Protein AF-A0A7X6ZZK0-F1 (afdb_monomer_lite)

Sequence (75 aa):
MAYIKWMDINPKWLKVLLAVLIGIFWNLYRIVKSIGDKNILGIILGIILLVTGGFAILWIIDIVTLILSNKIIWF

Foldseek 3Di:
DVLLVCLLPDDLVVNLVCLVPPVLSVLVNQLVVCVVVVNPVSNVVSVVCNVVVHDPVQSVQQNVCSVPPVDHDHD

Structure (mmCIF, N/CA/C/O backbone):
data_AF-A0A7X6ZZK0-F1
#
_entry.id   AF-A0A7X6ZZK0-F1
#
loop_
_atom_site.group_PDB
_atom_site.id
_atom_site.type_symbol
_atom_site.label_atom_id
_atom_site.label_alt_id
_atom_site.label_comp_id
_atom_site.label_asym_id
_atom_site.label_entity_id
_atom_site.label_seq_id
_atom_site.pdbx_PDB_ins_code
_atom_site.Cartn_x
_atom_site.Cartn_y
_atom_site.Cartn_z
_atom_site.occupancy
_atom_site.B_iso_or_equiv
_atom_site.auth_seq_id
_atom_site.auth_comp_id
_atom_site.auth_asym_id
_atom_site.auth_atom_id
_atom_site.pdbx_PDB_model_num
ATOM 1 N N . MET A 1 1 ? -13.070 7.814 -1.231 1.00 63.69 1 MET A N 1
ATOM 2 C CA . MET A 1 1 ? -13.255 6.620 -0.367 1.00 63.69 1 MET A CA 1
ATOM 3 C C . MET A 1 1 ? -13.687 5.365 -1.124 1.00 63.69 1 MET A C 1
ATOM 5 O O . MET A 1 1 ? -13.201 4.299 -0.775 1.00 63.69 1 MET A O 1
ATOM 9 N N . ALA A 1 2 ? -14.528 5.452 -2.167 1.00 83.50 2 ALA A N 1
ATOM 10 C CA . ALA A 1 2 ? -14.911 4.288 -2.984 1.00 83.50 2 ALA A CA 1
ATOM 11 C C . ALA A 1 2 ? -13.706 3.484 -3.522 1.00 83.50 2 ALA A C 1
ATOM 13 O O . ALA A 1 2 ? -13.728 2.260 -3.480 1.00 83.50 2 ALA A O 1
ATOM 14 N N . TYR A 1 3 ? -12.630 4.172 -3.926 1.00 85.50 3 TYR A N 1
ATOM 15 C CA . TYR A 1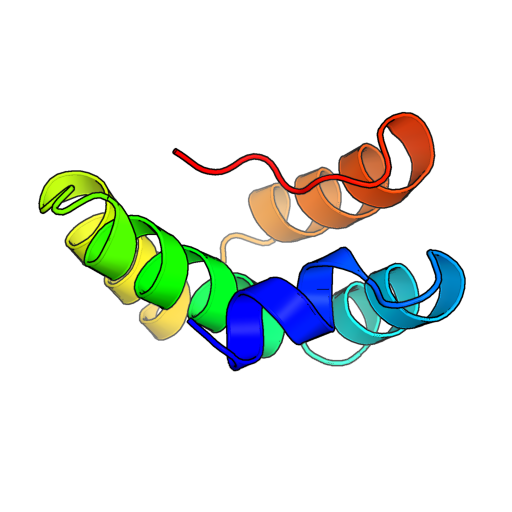 3 ? -11.377 3.543 -4.357 1.00 85.50 3 TYR A CA 1
ATOM 16 C C . TYR A 1 3 ? -10.716 2.672 -3.274 1.00 85.50 3 TYR A C 1
ATOM 18 O O . TYR A 1 3 ? -10.418 1.513 -3.529 1.00 85.50 3 TYR A O 1
ATOM 26 N N . ILE A 1 4 ? -10.546 3.196 -2.053 1.00 87.69 4 ILE A N 1
ATOM 27 C CA . ILE A 1 4 ? -9.992 2.440 -0.912 1.00 87.69 4 ILE A CA 1
ATOM 28 C C . ILE A 1 4 ? -10.855 1.217 -0.629 1.00 87.69 4 ILE A C 1
ATOM 30 O O . ILE A 1 4 ? -10.352 0.108 -0.534 1.00 87.69 4 ILE A O 1
ATOM 34 N N . LYS A 1 5 ? -12.176 1.412 -0.579 1.00 87.62 5 LYS A N 1
ATOM 35 C CA . LYS A 1 5 ? -13.124 0.336 -0.294 1.00 87.62 5 LYS A CA 1
ATOM 36 C C . LYS A 1 5 ? -13.056 -0.775 -1.347 1.00 87.62 5 LYS A C 1
ATOM 38 O O . LYS A 1 5 ? -13.094 -1.950 -1.001 1.00 87.62 5 LYS A O 1
ATOM 43 N N . TRP A 1 6 ? -12.920 -0.410 -2.621 1.00 90.69 6 TRP A N 1
ATOM 44 C CA . TRP A 1 6 ? -12.711 -1.365 -3.707 1.00 90.69 6 TRP A CA 1
ATOM 45 C C . TRP A 1 6 ? -11.370 -2.099 -3.569 1.00 90.69 6 TRP A C 1
ATOM 47 O O . TRP A 1 6 ? -11.334 -3.327 -3.645 1.00 90.69 6 TRP A O 1
ATOM 57 N N . MET A 1 7 ? -10.287 -1.368 -3.280 1.00 87.19 7 MET A N 1
ATOM 58 C CA . MET A 1 7 ? -8.965 -1.950 -3.035 1.00 87.19 7 MET A CA 1
ATOM 59 C C . MET A 1 7 ? -8.983 -2.925 -1.856 1.00 87.19 7 MET A C 1
ATOM 61 O O . MET A 1 7 ? -8.394 -3.991 -1.970 1.00 87.19 7 MET A O 1
ATOM 65 N N . ASP A 1 8 ? -9.694 -2.620 -0.771 1.00 86.62 8 ASP A N 1
ATOM 66 C CA . ASP A 1 8 ? -9.754 -3.450 0.435 1.00 86.62 8 ASP A CA 1
ATOM 67 C C . ASP A 1 8 ? -10.606 -4.713 0.264 1.00 86.62 8 ASP A C 1
ATOM 69 O O . ASP A 1 8 ? -10.226 -5.774 0.764 1.00 86.62 8 ASP A O 1
ATOM 73 N N . ILE A 1 9 ? -11.729 -4.629 -0.457 1.00 91.00 9 ILE A N 1
ATOM 74 C CA . ILE A 1 9 ? -12.653 -5.760 -0.670 1.00 91.00 9 ILE A CA 1
ATOM 75 C C . ILE A 1 9 ? -12.103 -6.754 -1.701 1.00 91.00 9 ILE A C 1
ATOM 77 O O . ILE A 1 9 ? -12.436 -7.938 -1.662 1.00 91.00 9 ILE A O 1
ATOM 81 N N . ASN A 1 10 ? -11.240 -6.296 -2.608 1.00 89.19 10 ASN A N 1
ATOM 82 C CA . ASN A 1 10 ? -10.711 -7.136 -3.671 1.00 89.19 10 ASN A CA 1
ATOM 83 C C . ASN A 1 10 ? -9.961 -8.380 -3.163 1.00 89.19 10 ASN A C 1
ATOM 85 O O . ASN A 1 10 ? -9.314 -8.359 -2.103 1.00 89.19 10 ASN A O 1
ATOM 89 N N . PRO A 1 11 ? -9.991 -9.469 -3.952 1.00 90.81 11 PRO A N 1
ATOM 90 C CA . PRO A 1 11 ? -9.312 -10.699 -3.595 1.00 90.81 11 PRO A CA 1
ATOM 91 C C . PRO A 1 11 ? -7.793 -10.501 -3.563 1.00 90.81 11 PRO A C 1
ATOM 93 O O . PRO A 1 11 ? -7.214 -9.715 -4.315 1.00 90.81 11 PRO A O 1
ATOM 96 N N . LYS A 1 12 ? -7.135 -11.262 -2.686 1.00 87.44 12 LYS A N 1
ATOM 97 C CA . LYS A 1 12 ? -5.695 -11.158 -2.407 1.00 87.44 12 LYS A CA 1
ATOM 98 C C . LYS A 1 12 ? -4.827 -11.275 -3.665 1.00 87.44 12 LYS A C 1
ATOM 100 O O . LYS A 1 12 ? -3.887 -10.505 -3.825 1.00 87.44 12 LYS A O 1
ATOM 105 N N . TRP A 1 13 ? -5.160 -12.196 -4.572 1.00 86.56 13 TRP A N 1
ATOM 106 C CA . TRP A 1 13 ? -4.409 -12.393 -5.816 1.00 86.56 13 TRP A CA 1
ATOM 107 C C . TRP A 1 13 ? -4.427 -11.143 -6.707 1.00 86.56 13 TRP A C 1
ATOM 109 O O . TRP A 1 13 ? -3.396 -10.786 -7.268 1.00 86.56 13 TRP A O 1
ATOM 119 N N . LEU A 1 14 ? -5.559 -10.429 -6.774 1.00 89.06 14 LEU A N 1
ATOM 120 C CA . LEU A 1 14 ? -5.692 -9.210 -7.571 1.00 89.06 14 LEU A CA 1
ATOM 121 C C . LEU A 1 14 ? -4.893 -8.059 -6.956 1.00 89.06 14 LEU A C 1
ATOM 123 O O . LEU A 1 14 ? -4.228 -7.320 -7.672 1.00 89.06 14 LEU A O 1
ATOM 127 N N . LYS A 1 15 ? -4.890 -7.939 -5.624 1.00 88.38 15 LYS A N 1
ATOM 128 C CA . LYS A 1 15 ? -4.064 -6.957 -4.904 1.00 88.38 15 LYS A CA 1
ATOM 129 C C . LYS A 1 15 ? -2.572 -7.166 -5.165 1.00 88.38 15 LYS A C 1
ATOM 131 O O . LYS A 1 15 ? -1.858 -6.209 -5.450 1.00 88.38 15 LYS A O 1
ATOM 136 N N . VAL A 1 16 ? -2.111 -8.415 -5.094 1.00 87.62 16 VAL A N 1
ATOM 137 C CA . VAL A 1 16 ? -0.713 -8.768 -5.383 1.00 87.62 16 VAL A CA 1
ATOM 138 C C . VAL A 1 16 ? -0.389 -8.518 -6.856 1.00 87.62 16 VAL A C 1
ATOM 140 O O . VAL A 1 16 ? 0.659 -7.958 -7.151 1.00 87.62 16 VAL A O 1
ATOM 143 N N . LEU A 1 17 ? -1.299 -8.838 -7.780 1.00 88.12 17 LEU A N 1
ATOM 144 C CA . LEU A 1 17 ? -1.121 -8.545 -9.204 1.00 88.12 17 LEU A CA 1
ATOM 145 C C . LEU A 1 17 ? -0.996 -7.037 -9.468 1.00 88.12 17 LEU A C 1
ATOM 147 O O . LEU A 1 17 ? -0.094 -6.615 -10.186 1.00 88.12 17 LEU A O 1
ATOM 151 N N . LEU A 1 18 ? -1.857 -6.222 -8.853 1.00 86.44 18 LEU A N 1
ATOM 152 C CA . LEU A 1 18 ? -1.778 -4.762 -8.927 1.00 86.44 18 LEU A CA 1
ATOM 153 C C . LEU A 1 18 ? -0.468 -4.242 -8.330 1.00 86.44 18 LEU A C 1
ATOM 155 O O . LEU A 1 18 ? 0.116 -3.318 -8.887 1.00 86.44 18 LEU A O 1
ATOM 159 N N . ALA A 1 19 ? 0.019 -4.861 -7.247 1.00 85.19 19 ALA A N 1
ATOM 160 C CA . ALA A 1 19 ? 1.337 -4.553 -6.706 1.00 85.19 19 ALA A CA 1
ATOM 161 C C . ALA A 1 19 ? 2.429 -4.829 -7.739 1.00 85.19 19 ALA A C 1
ATOM 163 O O . ALA A 1 19 ? 3.196 -3.927 -8.049 1.00 85.19 19 ALA A O 1
ATOM 164 N N . VAL A 1 20 ? 2.466 -6.031 -8.314 1.00 81.56 20 VAL A N 1
ATOM 165 C CA . VAL A 1 20 ? 3.548 -6.472 -9.205 1.00 81.56 20 VAL A CA 1
ATOM 166 C C . VAL A 1 20 ? 3.553 -5.733 -10.545 1.00 81.56 20 VAL A C 1
ATOM 168 O O . VAL A 1 20 ? 4.623 -5.388 -11.037 1.00 81.56 20 VAL A O 1
ATOM 171 N N . LEU A 1 21 ? 2.383 -5.482 -11.137 1.00 79.06 21 LEU A N 1
ATOM 172 C CA . LEU A 1 21 ? 2.290 -4.878 -12.467 1.00 79.06 21 LEU A CA 1
ATOM 1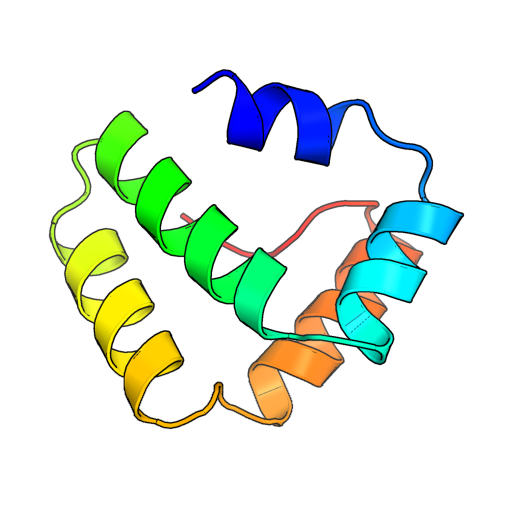73 C C . LEU A 1 21 ? 2.496 -3.366 -12.443 1.00 79.06 21 LEU A C 1
ATOM 175 O O . LEU A 1 21 ? 3.176 -2.829 -13.313 1.00 79.06 21 LEU A O 1
ATOM 179 N N . ILE A 1 22 ? 1.863 -2.663 -11.498 1.00 76.56 22 ILE A N 1
ATOM 180 C CA . ILE A 1 22 ? 1.836 -1.200 -11.495 1.00 76.56 22 ILE A CA 1
ATOM 181 C C . ILE A 1 22 ? 1.775 -0.690 -10.046 1.00 76.56 22 ILE A C 1
ATOM 183 O O . ILE A 1 22 ? 0.705 -0.441 -9.487 1.00 76.56 22 ILE A O 1
ATOM 187 N N . GLY A 1 23 ? 2.945 -0.426 -9.456 1.00 73.69 23 GLY A N 1
ATOM 188 C CA . GLY A 1 23 ? 3.068 0.128 -8.098 1.00 73.69 23 GLY A CA 1
ATOM 189 C C . GLY A 1 23 ? 2.363 1.480 -7.878 1.00 73.69 23 GLY A C 1
ATOM 190 O O . GLY A 1 23 ? 2.121 1.875 -6.736 1.00 73.69 23 GLY A O 1
ATOM 191 N N . ILE A 1 24 ? 1.965 2.175 -8.953 1.00 82.75 24 ILE A N 1
ATOM 192 C CA . ILE A 1 24 ? 1.253 3.458 -8.875 1.00 82.75 24 ILE A CA 1
ATOM 193 C C . ILE A 1 24 ? -0.089 3.349 -8.144 1.00 82.75 24 ILE A C 1
ATOM 195 O O . ILE A 1 24 ? -0.455 4.278 -7.427 1.00 82.75 24 ILE A O 1
ATOM 199 N N . PHE A 1 25 ? -0.800 2.218 -8.257 1.00 86.44 25 PHE A N 1
ATOM 200 C CA . PHE A 1 25 ? -2.098 2.035 -7.599 1.00 86.44 25 PHE A CA 1
ATOM 201 C C . PHE A 1 25 ? -1.964 2.089 -6.077 1.00 86.44 25 PHE A C 1
ATOM 203 O O . PHE A 1 25 ? -2.811 2.675 -5.396 1.00 86.44 25 PHE A O 1
ATOM 210 N N . TRP A 1 26 ? -0.871 1.547 -5.538 1.00 88.19 26 TRP A N 1
ATOM 211 C CA . TRP A 1 26 ? -0.607 1.570 -4.104 1.00 88.19 26 TRP A CA 1
ATOM 212 C C . TRP A 1 26 ? -0.166 2.939 -3.613 1.00 88.19 26 TRP A C 1
ATOM 214 O O . TRP A 1 26 ? -0.655 3.393 -2.582 1.00 88.19 26 TRP A O 1
ATOM 224 N N . ASN A 1 27 ? 0.653 3.660 -4.378 1.00 87.88 27 ASN A N 1
ATOM 225 C CA . ASN A 1 27 ? 0.967 5.053 -4.053 1.00 87.88 27 ASN A CA 1
ATOM 226 C C . ASN A 1 27 ? -0.288 5.941 -4.085 1.00 87.88 27 ASN A C 1
ATOM 228 O O . ASN A 1 27 ? -0.481 6.765 -3.192 1.00 87.88 27 ASN A O 1
ATOM 232 N N . LEU A 1 28 ? -1.202 5.719 -5.035 1.00 88.88 28 LEU A N 1
ATOM 233 C CA . LEU A 1 28 ? -2.489 6.414 -5.061 1.00 88.88 28 LEU A CA 1
ATOM 234 C C . LEU A 1 28 ? -3.365 6.033 -3.857 1.00 88.88 28 LEU A C 1
ATOM 236 O O . LEU A 1 28 ? -3.983 6.896 -3.240 1.00 88.88 28 LEU A O 1
ATOM 240 N N . TYR A 1 29 ? -3.397 4.747 -3.493 1.00 90.44 29 TYR A N 1
ATOM 241 C CA . TYR A 1 29 ? -4.129 4.242 -2.325 1.00 90.44 29 TYR A CA 1
ATOM 242 C C . TYR A 1 29 ? -3.658 4.920 -1.041 1.00 90.44 29 TYR A C 1
ATOM 244 O O . TYR A 1 29 ? -4.483 5.412 -0.272 1.00 90.44 29 TYR A O 1
ATOM 252 N N . ARG A 1 30 ? -2.341 5.029 -0.861 1.00 89.69 30 ARG A N 1
ATOM 253 C CA . ARG A 1 30 ? -1.699 5.725 0.257 1.00 89.69 30 ARG A CA 1
ATOM 254 C C . ARG A 1 30 ? -2.143 7.186 0.362 1.00 89.69 30 ARG A C 1
ATOM 256 O O . ARG A 1 30 ? -2.615 7.609 1.414 1.00 89.69 30 ARG A O 1
ATOM 263 N N . ILE A 1 31 ? -2.083 7.936 -0.740 1.00 91.06 31 ILE A N 1
ATOM 264 C CA . ILE A 1 31 ? -2.502 9.348 -0.770 1.00 91.06 31 ILE A CA 1
ATOM 265 C C . ILE A 1 31 ? -3.988 9.479 -0.415 1.00 91.06 31 ILE A C 1
ATOM 267 O O . ILE A 1 31 ? -4.350 10.261 0.461 1.00 91.06 31 ILE A O 1
ATOM 271 N N . VAL A 1 32 ? -4.858 8.696 -1.060 1.00 90.81 32 VAL A N 1
ATOM 272 C CA . VAL A 1 32 ? -6.311 8.770 -0.833 1.00 90.81 32 VAL A CA 1
ATOM 273 C C . VAL A 1 32 ? -6.668 8.369 0.603 1.00 90.81 32 VAL A C 1
ATOM 275 O O . VAL A 1 32 ? -7.594 8.951 1.173 1.00 90.81 32 VAL A O 1
ATOM 278 N N . LYS A 1 33 ? -5.937 7.419 1.202 1.00 90.62 33 LYS A N 1
ATOM 279 C CA . LYS A 1 33 ? -6.106 7.016 2.607 1.00 90.62 33 LYS A CA 1
ATOM 280 C C . LYS A 1 33 ? -5.746 8.155 3.549 1.00 90.62 33 LYS A C 1
ATOM 282 O O . LYS A 1 33 ? -6.588 8.566 4.339 1.00 90.62 33 LYS A O 1
ATOM 287 N N . SER A 1 34 ? -4.584 8.774 3.360 1.00 91.56 34 SER A N 1
ATOM 288 C CA . SER A 1 34 ? -4.163 9.906 4.190 1.00 91.56 34 SER A CA 1
ATOM 289 C C . SER A 1 34 ? -5.049 11.148 4.033 1.00 91.56 34 SER A C 1
ATOM 291 O O . SER A 1 34 ? -5.212 11.893 4.996 1.00 91.56 34 SER A O 1
ATOM 293 N N . ILE A 1 35 ? -5.673 11.360 2.866 1.00 90.31 35 ILE A N 1
ATOM 294 C CA . ILE A 1 35 ? -6.714 12.391 2.694 1.00 90.31 35 ILE A CA 1
ATOM 295 C C . ILE A 1 35 ? -7.943 12.072 3.554 1.00 90.31 35 ILE A C 1
ATOM 297 O O . ILE A 1 35 ? -8.463 12.961 4.228 1.00 90.31 35 ILE A O 1
ATOM 301 N N . GLY A 1 36 ? -8.403 10.816 3.544 1.00 87.88 36 GLY A N 1
ATOM 302 C CA . G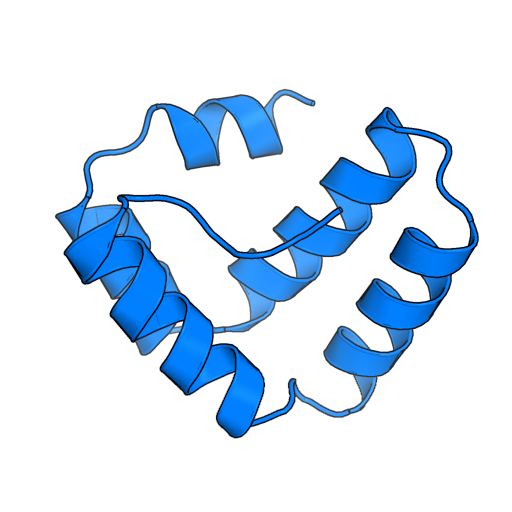LY A 1 36 ? -9.519 10.364 4.381 1.00 87.88 36 GLY A CA 1
ATOM 303 C C . GLY A 1 36 ? -9.242 10.542 5.874 1.00 87.88 36 GLY A C 1
ATOM 304 O O . GLY A 1 36 ? -10.112 11.017 6.602 1.00 87.88 36 GLY A O 1
ATOM 305 N N . ASP A 1 37 ? -8.007 10.265 6.287 1.00 88.25 37 ASP A N 1
ATOM 306 C CA . ASP A 1 37 ? -7.558 10.353 7.679 1.00 88.25 37 ASP A CA 1
ATOM 307 C C . ASP A 1 37 ? -7.116 11.774 8.088 1.00 88.25 37 ASP A C 1
ATOM 309 O O . ASP A 1 37 ? -6.653 11.985 9.208 1.00 88.25 37 ASP A O 1
ATOM 313 N N . LYS A 1 38 ? -7.255 12.771 7.195 1.00 89.38 38 LYS A N 1
ATOM 314 C CA . LYS A 1 38 ? -6.799 14.167 7.382 1.00 89.38 38 LYS A CA 1
ATOM 315 C C . LYS A 1 38 ? -5.329 14.274 7.824 1.00 89.38 38 LYS A C 1
ATOM 317 O O . LYS A 1 38 ? -4.932 15.234 8.484 1.00 89.38 38 LYS A O 1
ATOM 322 N N . ASN A 1 39 ? -4.507 13.300 7.437 1.00 90.88 39 ASN A N 1
ATOM 323 C CA . ASN A 1 39 ? -3.106 13.208 7.820 1.00 90.88 39 ASN A CA 1
ATOM 324 C C . ASN A 1 39 ? -2.215 13.885 6.770 1.00 90.88 39 ASN A C 1
ATOM 326 O O . ASN A 1 39 ? -1.823 13.279 5.773 1.00 90.88 39 ASN A O 1
ATOM 330 N N . ILE A 1 40 ? -1.871 15.150 7.019 1.00 89.88 40 ILE A N 1
ATOM 331 C CA . ILE A 1 40 ? -1.072 15.984 6.106 1.00 89.88 40 ILE A CA 1
ATOM 332 C C . ILE A 1 40 ? 0.307 15.366 5.828 1.00 89.88 40 ILE A C 1
ATOM 334 O O . ILE A 1 40 ? 0.755 15.368 4.682 1.00 89.88 40 ILE A O 1
ATOM 338 N N . LEU A 1 41 ? 0.957 14.780 6.840 1.00 90.69 41 LEU A N 1
ATOM 339 C CA . LEU A 1 41 ? 2.251 14.110 6.666 1.00 90.69 41 LEU A CA 1
ATOM 340 C C . LEU A 1 41 ? 2.136 12.905 5.731 1.00 90.69 41 LEU A C 1
ATOM 342 O O . LEU A 1 41 ? 2.963 12.742 4.835 1.00 90.69 41 LEU A O 1
ATOM 346 N N . GLY A 1 42 ? 1.087 12.096 5.899 1.00 89.19 42 GLY A N 1
ATOM 347 C CA . GLY A 1 42 ? 0.806 10.968 5.013 1.00 89.19 42 GLY A CA 1
ATOM 348 C C . GLY A 1 42 ? 0.559 11.410 3.570 1.00 89.19 42 GLY A C 1
ATOM 349 O O . GLY A 1 42 ? 1.085 10.807 2.640 1.00 89.19 42 GLY A O 1
ATOM 350 N N . ILE A 1 43 ? -0.151 12.520 3.361 1.00 91.62 43 ILE A N 1
ATOM 351 C CA . ILE A 1 43 ? -0.373 13.072 2.016 1.00 91.62 43 ILE A CA 1
ATOM 352 C C . ILE A 1 43 ? 0.957 13.484 1.372 1.00 91.62 43 ILE A C 1
ATOM 354 O O . ILE A 1 43 ? 1.239 13.075 0.246 1.00 91.62 43 ILE A O 1
ATOM 358 N N . ILE A 1 44 ? 1.793 14.246 2.087 1.00 91.81 44 ILE A N 1
ATOM 359 C CA . ILE A 1 44 ? 3.094 14.714 1.582 1.00 91.81 44 ILE A CA 1
ATOM 360 C C . ILE A 1 44 ? 3.999 13.524 1.242 1.00 91.81 44 ILE A C 1
ATOM 362 O O . ILE A 1 44 ? 4.544 13.461 0.140 1.00 91.81 44 ILE A O 1
ATOM 366 N N . LEU A 1 45 ? 4.116 12.549 2.148 1.00 89.44 45 LEU A N 1
ATOM 367 C CA . LEU A 1 45 ? 4.904 11.336 1.918 1.00 89.44 45 LEU A CA 1
ATOM 368 C C . LEU A 1 45 ? 4.375 10.532 0.729 1.00 89.44 45 LEU A C 1
ATOM 370 O O . LEU A 1 45 ? 5.163 10.086 -0.100 1.00 89.44 45 LEU A O 1
ATOM 374 N N . GLY A 1 46 ? 3.056 10.378 0.604 1.00 88.81 46 GLY A N 1
ATOM 375 C CA . GLY A 1 46 ? 2.440 9.682 -0.523 1.00 88.81 46 GLY A CA 1
ATOM 376 C C . GLY A 1 46 ? 2.756 10.346 -1.866 1.00 88.81 46 GLY A C 1
ATOM 377 O O . GLY A 1 46 ? 3.075 9.650 -2.829 1.00 88.81 46 GLY A O 1
ATOM 378 N N . ILE A 1 47 ? 2.742 11.682 -1.926 1.00 89.56 47 ILE A N 1
ATOM 379 C CA . ILE A 1 47 ? 3.104 12.443 -3.132 1.00 89.56 47 ILE A CA 1
ATOM 380 C C . ILE A 1 47 ? 4.594 12.282 -3.456 1.00 89.56 47 ILE A C 1
ATOM 382 O O . ILE A 1 47 ? 4.931 12.002 -4.605 1.00 89.56 47 ILE A O 1
ATOM 386 N N . ILE A 1 48 ? 5.484 12.399 -2.464 1.00 89.75 48 ILE A N 1
ATOM 387 C CA . ILE A 1 48 ? 6.931 12.187 -2.655 1.00 89.75 48 ILE A CA 1
ATOM 388 C C . ILE A 1 48 ? 7.187 10.784 -3.206 1.00 89.75 48 ILE A C 1
ATOM 390 O O . ILE A 1 48 ? 7.935 10.626 -4.170 1.00 89.75 48 ILE A O 1
ATOM 394 N N . LEU A 1 49 ? 6.534 9.768 -2.641 1.00 86.25 49 LEU A N 1
ATOM 395 C CA . LEU A 1 49 ? 6.635 8.390 -3.114 1.00 86.25 49 LEU A CA 1
ATOM 396 C C . LEU A 1 49 ? 6.121 8.230 -4.540 1.00 86.25 49 LEU A C 1
ATOM 398 O O . LEU A 1 49 ? 6.704 7.474 -5.302 1.00 86.25 49 LEU A O 1
ATOM 402 N N . LEU A 1 50 ? 5.064 8.936 -4.928 1.00 86.56 50 LEU A N 1
ATOM 403 C CA . LEU A 1 50 ? 4.545 8.869 -6.290 1.00 86.56 50 LEU A CA 1
ATOM 404 C C . LEU A 1 50 ? 5.517 9.499 -7.299 1.00 86.56 50 LEU A C 1
ATOM 406 O O . LEU A 1 50 ? 5.789 8.896 -8.334 1.00 86.56 50 LEU A O 1
ATOM 410 N N . VAL A 1 51 ? 6.080 10.669 -6.981 1.00 83.50 51 VAL A N 1
ATOM 411 C CA . VAL A 1 51 ? 6.995 11.411 -7.871 1.00 83.50 51 VAL A CA 1
ATOM 412 C C . VAL A 1 51 ? 8.364 10.738 -7.984 1.00 83.50 51 VAL A C 1
ATOM 414 O O . VAL A 1 51 ? 8.965 10.737 -9.053 1.00 83.50 51 VAL A O 1
ATOM 417 N N . THR A 1 52 ? 8.848 10.120 -6.909 1.00 81.81 52 THR A N 1
ATOM 418 C CA . THR A 1 52 ? 10.139 9.406 -6.899 1.00 81.81 52 THR A CA 1
ATOM 419 C C . 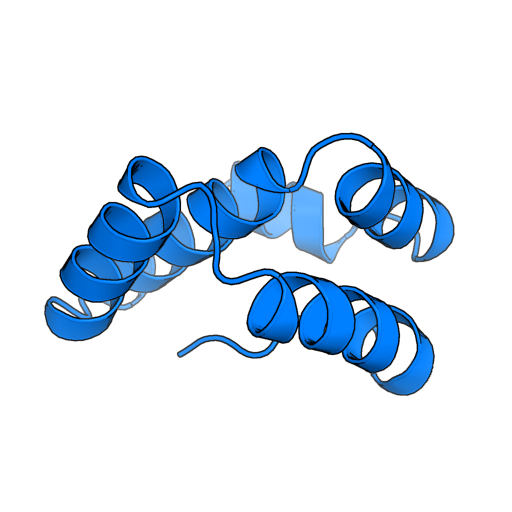THR A 1 52 ? 10.058 7.996 -7.497 1.00 81.81 52 THR A C 1
ATOM 421 O O . THR A 1 52 ? 11.049 7.272 -7.487 1.00 81.81 52 THR A O 1
ATOM 424 N N . GLY A 1 53 ? 8.898 7.598 -8.037 1.00 67.50 53 GLY A N 1
ATOM 425 C CA . GLY A 1 53 ? 8.681 6.280 -8.647 1.00 67.50 53 GLY A CA 1
ATOM 426 C C . GLY A 1 53 ? 8.384 5.157 -7.647 1.00 67.50 53 GLY A C 1
ATOM 427 O O . GLY A 1 53 ? 8.270 3.997 -8.031 1.00 67.50 53 GLY A O 1
ATOM 428 N N . GLY A 1 54 ? 8.200 5.498 -6.373 1.00 67.62 54 GLY A N 1
ATOM 429 C CA . GLY A 1 54 ? 8.071 4.572 -5.258 1.00 67.62 54 GLY A CA 1
ATOM 430 C C . GLY A 1 54 ? 9.434 4.018 -4.864 1.00 67.62 54 GLY A C 1
ATOM 431 O O . GLY A 1 54 ? 10.222 3.592 -5.703 1.00 67.62 54 GLY A O 1
ATOM 432 N N . PHE A 1 55 ? 9.727 3.972 -3.564 1.00 74.19 55 PHE A N 1
ATOM 433 C CA . PHE A 1 55 ? 10.893 3.212 -3.125 1.00 74.19 55 PHE A CA 1
ATOM 434 C C . PHE A 1 55 ? 10.672 1.740 -3.483 1.00 74.19 55 PHE A C 1
ATOM 436 O O . PHE A 1 55 ? 9.710 1.135 -3.009 1.00 74.19 55 PHE A O 1
ATOM 443 N N . ALA A 1 56 ? 11.592 1.146 -4.248 1.00 77.50 56 ALA A N 1
ATOM 444 C CA . ALA A 1 56 ? 11.592 -0.293 -4.530 1.00 77.50 56 ALA A CA 1
ATOM 445 C C . ALA A 1 56 ? 11.484 -1.126 -3.237 1.00 77.50 56 ALA A C 1
ATOM 447 O O . ALA A 1 56 ? 10.832 -2.163 -3.203 1.00 77.50 56 ALA A O 1
ATOM 448 N N . ILE A 1 57 ? 12.045 -0.611 -2.139 1.00 80.56 57 ILE A N 1
ATOM 449 C CA . ILE A 1 57 ? 11.922 -1.181 -0.796 1.00 80.56 57 ILE A CA 1
ATOM 450 C C . ILE A 1 57 ? 10.458 -1.214 -0.329 1.00 80.56 57 ILE A C 1
ATOM 452 O O . ILE A 1 57 ? 9.988 -2.257 0.113 1.00 80.56 57 ILE A O 1
ATOM 456 N N . LEU 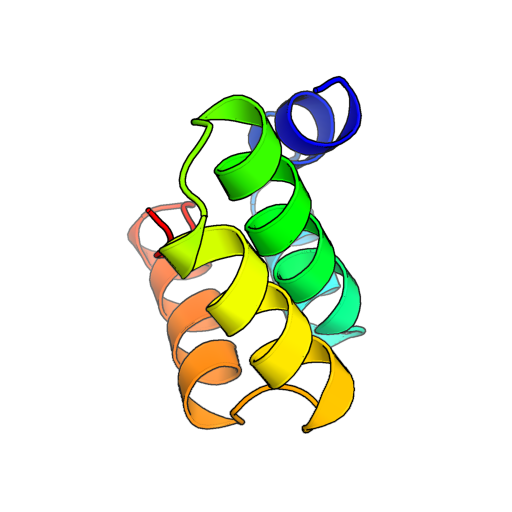A 1 58 ? 9.715 -0.108 -0.452 1.00 83.25 58 LEU A N 1
ATOM 457 C CA . LEU A 1 58 ? 8.298 -0.062 -0.074 1.00 83.25 58 LEU A CA 1
ATOM 458 C C . LEU A 1 58 ? 7.442 -0.965 -0.960 1.00 83.25 58 LEU A C 1
ATOM 460 O O . LEU A 1 58 ? 6.524 -1.598 -0.459 1.00 83.25 58 LEU A O 1
ATOM 464 N N . TRP A 1 59 ? 7.776 -1.076 -2.243 1.00 85.00 59 TRP A N 1
ATOM 465 C CA . TRP A 1 59 ? 7.107 -1.999 -3.156 1.00 85.00 59 TRP A CA 1
ATOM 466 C C . TRP A 1 59 ? 7.301 -3.470 -2.754 1.00 85.00 59 TRP A C 1
ATOM 468 O O . TRP A 1 59 ? 6.338 -4.236 -2.711 1.00 85.00 59 TRP A O 1
ATOM 478 N N . ILE A 1 60 ? 8.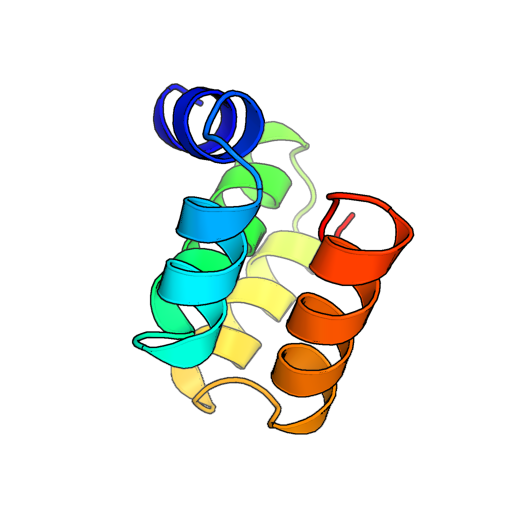523 -3.863 -2.378 1.00 86.56 60 ILE A N 1
ATOM 479 C CA . ILE A 1 60 ? 8.801 -5.209 -1.850 1.00 86.56 60 ILE A CA 1
ATOM 480 C C . ILE A 1 60 ? 8.032 -5.435 -0.543 1.00 86.56 60 ILE A C 1
ATOM 482 O O . ILE A 1 60 ? 7.400 -6.478 -0.367 1.00 86.56 60 ILE A O 1
ATOM 486 N N . ILE A 1 61 ? 8.041 -4.450 0.359 1.00 87.81 61 ILE A N 1
ATOM 487 C CA . ILE A 1 61 ? 7.293 -4.509 1.621 1.00 87.81 61 ILE A CA 1
ATOM 488 C C . ILE A 1 61 ? 5.793 -4.682 1.354 1.00 87.81 61 ILE A C 1
ATOM 490 O O . ILE A 1 61 ? 5.152 -5.487 2.028 1.00 87.81 61 ILE A O 1
ATOM 494 N N . ASP A 1 62 ? 5.231 -3.992 0.363 1.00 87.69 62 ASP A N 1
ATOM 495 C CA . ASP A 1 62 ? 3.819 -4.108 -0.016 1.00 87.69 62 ASP A CA 1
ATOM 496 C C . ASP A 1 62 ? 3.470 -5.525 -0.470 1.00 87.69 62 ASP A C 1
ATOM 498 O O . ASP A 1 62 ? 2.475 -6.090 -0.022 1.00 87.69 62 ASP A O 1
ATOM 502 N N . ILE A 1 63 ? 4.311 -6.147 -1.299 1.00 88.00 63 ILE A N 1
ATOM 503 C CA . ILE A 1 63 ? 4.105 -7.532 -1.741 1.00 88.00 63 ILE A CA 1
ATOM 504 C C . ILE A 1 63 ? 4.146 -8.487 -0.543 1.00 88.00 63 ILE A C 1
ATOM 506 O O . ILE A 1 63 ? 3.241 -9.305 -0.369 1.00 88.00 63 ILE A O 1
ATOM 510 N N . VAL A 1 64 ? 5.158 -8.362 0.317 1.00 90.62 64 VAL A N 1
ATOM 511 C CA . VAL A 1 64 ? 5.310 -9.213 1.508 1.00 90.62 64 VAL A CA 1
ATOM 512 C C . VAL A 1 64 ? 4.120 -9.047 2.456 1.00 90.62 64 VAL A C 1
ATOM 514 O O . VAL A 1 64 ? 3.553 -10.031 2.928 1.00 90.62 64 VAL A O 1
ATOM 517 N N . THR A 1 65 ? 3.686 -7.817 2.707 1.00 90.25 65 THR A N 1
ATOM 518 C CA . THR A 1 65 ? 2.588 -7.515 3.641 1.00 90.25 65 THR A CA 1
ATOM 519 C C . THR A 1 65 ? 1.220 -7.880 3.076 1.00 90.25 65 THR A C 1
ATOM 521 O O . THR A 1 65 ? 0.364 -8.372 3.816 1.00 90.25 65 THR A O 1
ATOM 524 N N . LEU A 1 66 ? 1.022 -7.786 1.761 1.00 90.31 66 LEU A N 1
ATOM 525 C CA . LEU A 1 66 ? -0.146 -8.356 1.092 1.00 90.31 66 LEU A CA 1
ATOM 526 C C . LEU A 1 66 ? -0.176 -9.880 1.205 1.00 90.31 66 LEU A C 1
ATOM 528 O O . LEU A 1 66 ? -1.243 -10.448 1.435 1.00 90.31 66 LEU A O 1
ATOM 532 N N . ILE A 1 67 ? 0.969 -10.555 1.087 1.00 88.25 67 ILE A N 1
ATOM 533 C CA . ILE A 1 67 ? 1.053 -12.014 1.222 1.00 88.25 67 ILE A CA 1
ATOM 534 C C . ILE A 1 67 ? 0.821 -12.454 2.670 1.00 88.25 67 ILE A C 1
ATOM 536 O O . ILE A 1 67 ? 0.079 -13.409 2.892 1.00 88.25 67 ILE A O 1
ATOM 540 N N . LEU A 1 68 ? 1.401 -11.775 3.654 1.00 89.56 68 LEU A N 1
ATOM 541 C CA . LEU A 1 68 ? 1.316 -12.193 5.057 1.00 89.56 68 LEU A CA 1
ATOM 542 C C . LEU A 1 68 ? 0.027 -11.723 5.737 1.00 89.56 68 LEU A C 1
ATOM 544 O O . LEU A 1 68 ? -0.634 -12.500 6.419 1.00 89.56 68 LEU A O 1
ATOM 548 N N . SER A 1 69 ? -0.361 -10.471 5.504 1.00 84.69 69 SER A N 1
ATOM 549 C CA . SER A 1 69 ? -1.400 -9.781 6.276 1.00 84.69 69 SER A CA 1
ATOM 550 C C . SER A 1 69 ? -2.579 -9.303 5.429 1.00 84.69 69 SER A C 1
ATOM 552 O O . SER A 1 69 ? -3.539 -8.768 5.983 1.00 84.69 69 SER A O 1
ATOM 554 N N . ASN A 1 70 ? -2.531 -9.477 4.099 1.00 86.12 70 ASN A N 1
ATOM 555 C CA . ASN A 1 70 ? -3.536 -8.979 3.147 1.00 86.12 70 ASN A CA 1
ATOM 556 C C . ASN A 1 70 ? -3.820 -7.472 3.306 1.00 86.12 70 ASN A C 1
ATOM 558 O O . ASN A 1 70 ? -4.937 -7.006 3.072 1.00 86.12 70 ASN A O 1
ATOM 562 N N . LYS A 1 71 ? -2.806 -6.725 3.754 1.00 83.94 71 LYS A N 1
ATOM 563 C CA . LYS A 1 71 ? -2.869 -5.299 4.074 1.00 83.94 71 LYS A CA 1
ATOM 564 C C . LYS A 1 71 ? -1.568 -4.630 3.670 1.00 83.94 71 LYS A C 1
ATOM 566 O O . LYS A 1 71 ? -0.517 -5.257 3.695 1.00 83.94 71 LYS A O 1
ATOM 571 N N . ILE A 1 72 ? -1.669 -3.347 3.361 1.00 85.06 72 ILE A N 1
ATOM 572 C CA . ILE A 1 72 ? -0.540 -2.486 3.016 1.00 85.06 72 ILE A CA 1
ATOM 573 C C . ILE A 1 72 ? -0.162 -1.677 4.241 1.00 85.06 72 ILE A C 1
ATOM 575 O O . ILE A 1 72 ? -1.040 -1.189 4.958 1.00 85.06 72 ILE A O 1
ATOM 579 N N . ILE A 1 73 ? 1.136 -1.508 4.464 1.00 82.31 73 ILE A N 1
ATOM 580 C CA . ILE A 1 73 ? 1.629 -0.655 5.541 1.00 82.31 73 ILE A CA 1
ATOM 581 C C . ILE A 1 73 ? 1.454 0.801 5.116 1.00 82.31 73 ILE A C 1
ATOM 583 O O . ILE A 1 73 ? 2.183 1.314 4.266 1.00 82.31 73 ILE A O 1
ATOM 587 N N . TRP A 1 74 ? 0.453 1.454 5.703 1.00 86.50 74 TRP A N 1
ATOM 588 C CA . TRP A 1 74 ? 0.246 2.889 5.574 1.00 86.50 74 TRP A CA 1
ATOM 589 C C . TRP A 1 74 ? -0.616 3.447 6.708 1.00 86.50 74 TRP A C 1
ATOM 591 O O . TRP A 1 74 ? -1.596 2.803 7.103 1.00 86.50 74 TRP A O 1
ATOM 601 N N . PHE A 1 75 ? -0.259 4.642 7.185 1.00 77.19 75 PHE A N 1
ATOM 602 C CA . PHE A 1 75 ? -0.990 5.402 8.205 1.00 77.19 75 PHE A CA 1
ATOM 603 C C . PHE A 1 75 ? -2.247 6.023 7.604 1.00 77.19 75 PHE A C 1
ATOM 605 O O . PHE A 1 75 ? -2.143 6.811 6.634 1.00 77.19 75 PHE A O 1
#

Secondary structure (DSSP, 8-state):
-HHHHHHHHS-HHHHHHHHHH-THHHHHHHHHHHHHTT-HHHHHHHHHHHHTT--HHHHHHHHHHHHHHSS----

Radius of gyration: 11.47 Å; chains: 1; bounding box: 27×28×21 Å

pLDDT: mean 85.97, std 5.71, range [63.69, 91.81]